Protein AF-A0A023FE70-F1 (afdb_monomer)

Organism: Amblyomma cajennense (NCBI:txid34607)

InterPro domains:
  IPR045797 Evasins Class A [PF19429] (61-133)

Foldseek 3Di:
DPLVVVVVVQQVVLQPPDDDDPPPDDDDPCPPDVVVVVVVVCVVCVVVPPPPPPVVQFWKKKAFWWAFPVGTFGAFFWIATPPVGIDGHDWFGKHFQHDPVVLVPDDAQRWGKTFIATDDPRGGDGPSDITITGRHPDRMDIDGPCVSVVVVVVD

pLDDT: mean 75.88, std 20.32, range [36.91, 96.88]

Sequence (155 aa):
MKLHDYHNLIVLLCGLQLLDAFIAESTIDIFGDPDAALEYIYESTKDSSEEFVFNDTQDICTIPALNTSNGPLPVGCYMACITEGNTSLPDGSKCINMTVEEATAMRHYYSKACQLGSCISGHCANCGDQTCCTRLPIMTMSISNENNDKIAQAA

Structure (mmCIF, N/CA/C/O backbone):
data_AF-A0A023FE70-F1
#
_entry.id   AF-A0A023FE70-F1
#
loop_
_atom_site.group_PDB
_atom_site.id
_atom_site.type_symbol
_atom_site.label_atom_id
_atom_site.label_alt_id
_atom_site.label_comp_id
_atom_site.label_asym_id
_atom_site.label_entity_id
_atom_site.label_seq_id
_atom_site.pdbx_PDB_ins_code
_atom_site.Cartn_x
_atom_site.Cartn_y
_atom_site.Cartn_z
_atom_site.occupancy
_atom_site.B_iso_or_equiv
_atom_site.auth_seq_id
_atom_site.auth_comp_id
_atom_site.auth_asym_id
_atom_site.auth_atom_id
_atom_site.pdbx_PDB_model_num
ATOM 1 N N . MET A 1 1 ? -4.167 27.032 -19.180 1.00 39.69 1 MET A N 1
ATOM 2 C CA . MET A 1 1 ? -3.821 26.047 -20.229 1.00 39.69 1 MET A CA 1
ATOM 3 C C . MET A 1 1 ? -2.400 25.526 -19.975 1.00 39.69 1 MET A C 1
ATOM 5 O O . MET A 1 1 ? -1.490 25.923 -20.678 1.00 39.69 1 MET A O 1
ATOM 9 N N . LYS A 1 2 ? -2.180 24.761 -18.888 1.00 41.97 2 LYS A N 1
ATOM 10 C CA . LYS A 1 2 ? -0.852 24.221 -18.490 1.00 41.97 2 LYS A CA 1
ATOM 11 C C . LYS A 1 2 ? -0.913 22.903 -17.685 1.00 41.97 2 LYS A C 1
ATOM 13 O O . LYS A 1 2 ? 0.100 22.480 -17.157 1.00 41.97 2 LYS A O 1
ATOM 18 N N . LEU A 1 3 ? -2.080 22.255 -17.564 1.00 42.19 3 LEU A N 1
ATOM 19 C CA . LEU A 1 3 ? -2.228 21.022 -16.764 1.00 42.19 3 LEU A CA 1
ATOM 20 C C . LEU A 1 3 ? -2.063 19.738 -17.604 1.00 42.19 3 LEU A C 1
ATOM 22 O O . LEU A 1 3 ? -1.658 18.705 -17.089 1.00 42.19 3 LEU A O 1
ATOM 26 N N . HIS A 1 4 ? -2.343 19.814 -18.911 1.00 38.56 4 HIS A N 1
ATOM 27 C CA . HIS A 1 4 ? -2.288 18.661 -19.820 1.00 38.56 4 HIS A CA 1
ATOM 28 C C . HIS A 1 4 ? -0.854 18.227 -20.180 1.00 38.56 4 HIS A C 1
ATOM 30 O O . HIS A 1 4 ? -0.632 17.051 -20.449 1.00 38.56 4 HIS A O 1
ATOM 36 N N . ASP A 1 5 ? 0.122 19.142 -20.144 1.00 45.03 5 ASP A N 1
ATOM 37 C CA . ASP A 1 5 ? 1.518 18.819 -20.479 1.00 45.03 5 ASP A CA 1
ATOM 38 C C . ASP A 1 5 ? 2.225 17.996 -19.391 1.00 45.03 5 ASP A C 1
ATOM 40 O O . ASP A 1 5 ? 2.988 17.085 -19.702 1.00 45.03 5 ASP A O 1
ATOM 44 N N . TYR A 1 6 ? 1.929 18.244 -18.110 1.00 51.88 6 TYR A N 1
ATOM 45 C CA . TYR A 1 6 ? 2.543 17.499 -17.000 1.00 51.88 6 TYR A CA 1
ATOM 46 C C . TYR A 1 6 ? 2.071 16.045 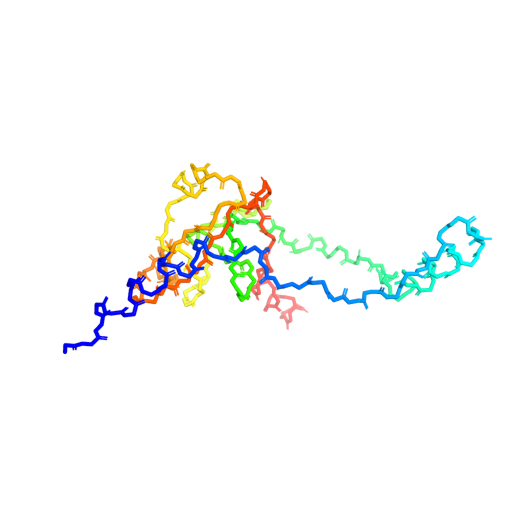-16.930 1.00 51.88 6 TYR A C 1
ATOM 48 O O . TYR A 1 6 ? 2.844 15.150 -16.595 1.00 51.88 6 TYR A O 1
ATOM 56 N N . HIS A 1 7 ? 0.816 15.801 -17.299 1.00 49.47 7 HIS A N 1
ATOM 57 C CA . HIS A 1 7 ? 0.211 14.474 -17.279 1.00 49.47 7 HIS A CA 1
ATOM 58 C C . HIS A 1 7 ? 0.884 13.518 -18.278 1.00 49.47 7 HIS A C 1
ATOM 60 O O . HIS A 1 7 ? 1.184 12.372 -17.949 1.00 49.47 7 HIS A O 1
ATOM 66 N N . ASN A 1 8 ? 1.186 14.010 -19.484 1.00 46.88 8 ASN A N 1
ATOM 67 C CA . ASN A 1 8 ? 1.889 13.234 -20.507 1.00 46.88 8 ASN A CA 1
ATOM 68 C C . ASN A 1 8 ? 3.364 13.000 -20.145 1.00 46.88 8 ASN A C 1
ATOM 70 O O . ASN A 1 8 ? 3.901 11.932 -20.438 1.00 46.88 8 ASN A O 1
ATOM 74 N N . LEU A 1 9 ? 4.002 13.959 -19.464 1.00 56.31 9 LEU A N 1
ATOM 75 C CA . LEU A 1 9 ? 5.376 13.818 -18.981 1.00 56.31 9 LEU A CA 1
ATOM 76 C C . LEU A 1 9 ? 5.499 12.696 -17.934 1.00 56.31 9 LEU A C 1
ATOM 78 O O . LEU A 1 9 ? 6.406 11.876 -18.025 1.00 56.31 9 LEU A O 1
ATOM 82 N N . ILE A 1 10 ? 4.568 12.616 -16.977 1.00 59.06 10 ILE A N 1
ATOM 83 C CA . ILE A 1 10 ? 4.573 11.580 -15.928 1.00 59.06 10 ILE A CA 1
ATOM 84 C C . ILE A 1 10 ? 4.392 10.182 -16.533 1.00 59.06 10 ILE A C 1
ATOM 86 O O . ILE A 1 10 ? 5.128 9.265 -16.177 1.00 59.06 10 ILE A O 1
ATOM 90 N N . VAL A 1 11 ? 3.476 10.016 -17.493 1.00 59.09 11 VAL A N 1
ATOM 91 C CA . VAL A 1 11 ? 3.266 8.730 -18.185 1.00 59.09 11 VAL A CA 1
ATOM 92 C C . VAL A 1 11 ? 4.526 8.278 -18.937 1.00 59.09 11 VAL A C 1
ATOM 94 O O . VAL A 1 11 ? 4.877 7.100 -18.878 1.00 59.09 11 VAL A O 1
ATOM 97 N N . LEU A 1 12 ? 5.235 9.204 -19.594 1.00 58.19 12 LEU A N 1
ATOM 98 C CA . LEU A 1 12 ? 6.511 8.930 -20.267 1.00 58.19 12 LEU A CA 1
ATOM 99 C C . LEU A 1 12 ? 7.641 8.586 -19.279 1.00 58.19 12 LEU A C 1
ATOM 101 O O . LEU A 1 12 ? 8.443 7.698 -19.560 1.00 58.19 12 LEU A O 1
ATOM 105 N N . LEU A 1 13 ? 7.687 9.240 -18.115 1.00 61.91 13 LEU A N 1
ATOM 106 C CA . LEU A 1 13 ? 8.709 9.009 -17.088 1.00 61.91 13 LEU A CA 1
ATOM 107 C C . LEU A 1 13 ? 8.514 7.688 -16.335 1.00 61.91 13 LEU A C 1
ATOM 109 O O . LEU A 1 13 ? 9.499 7.003 -16.066 1.00 61.91 13 LEU A O 1
ATOM 113 N N . CYS A 1 14 ? 7.272 7.275 -16.055 1.00 66.12 14 CYS A N 1
ATOM 114 C CA . CYS A 1 14 ? 7.023 5.979 -15.416 1.00 66.12 14 CYS A CA 1
ATOM 115 C C . CYS A 1 14 ? 7.480 4.795 -16.292 1.00 66.12 14 CYS A C 1
ATOM 117 O O . CYS A 1 14 ? 7.772 3.730 -15.759 1.00 66.12 14 CYS A O 1
ATOM 119 N N . GLY A 1 15 ? 7.574 4.970 -17.616 1.00 53.81 15 GLY A N 1
ATOM 120 C CA . GLY A 1 15 ? 8.081 3.951 -18.541 1.00 53.81 15 GLY A CA 1
ATOM 121 C C . GLY A 1 15 ? 9.611 3.857 -18.651 1.00 53.81 15 GLY A C 1
ATOM 122 O O . GLY A 1 15 ? 10.092 2.917 -19.278 1.00 53.81 15 GLY A O 1
ATOM 123 N N . LEU A 1 16 ? 10.379 4.795 -18.074 1.00 59.28 16 LEU A N 1
ATOM 124 C CA . LEU A 1 16 ? 11.830 4.931 -18.304 1.00 59.28 16 LEU A CA 1
ATOM 125 C C . LEU A 1 16 ? 12.725 4.583 -17.095 1.00 59.28 16 LEU A C 1
ATOM 127 O O . LEU A 1 16 ? 13.946 4.706 -17.183 1.00 59.28 16 LEU A O 1
ATOM 131 N N . GLN A 1 17 ? 12.157 4.148 -15.969 1.00 52.69 17 GLN A N 1
ATOM 132 C CA . GLN A 1 17 ? 12.906 3.888 -14.731 1.00 52.69 17 GLN A CA 1
ATOM 133 C C . GLN A 1 17 ? 13.580 2.504 -14.735 1.00 52.69 17 GLN A C 1
ATOM 135 O O . GLN A 1 17 ? 13.114 1.581 -14.073 1.00 52.69 17 GLN A O 1
ATOM 140 N N . LEU A 1 18 ? 14.675 2.346 -15.486 1.00 49.38 18 LEU A N 1
ATOM 141 C CA . LEU A 1 18 ? 15.569 1.177 -15.372 1.00 49.38 18 LEU A CA 1
ATOM 142 C C . LEU A 1 18 ? 17.067 1.513 -15.346 1.00 49.38 18 LEU A C 1
ATOM 144 O O . LEU A 1 18 ? 17.899 0.611 -15.35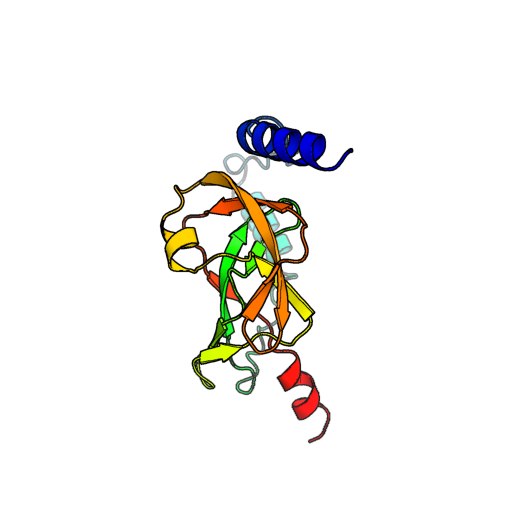0 1.00 49.38 18 LEU A O 1
ATOM 148 N N . LEU A 1 19 ? 17.438 2.787 -15.282 1.00 49.66 19 LEU A N 1
ATOM 149 C CA . LEU A 1 19 ? 18.831 3.204 -15.171 1.00 49.66 19 LEU A CA 1
ATOM 150 C C . LEU A 1 19 ? 18.886 4.307 -14.128 1.00 49.66 19 LEU A C 1
ATOM 152 O O . LEU A 1 19 ? 18.471 5.417 -14.424 1.00 49.66 19 LEU A O 1
ATOM 156 N N . ASP A 1 20 ? 19.252 3.938 -12.901 1.00 46.66 20 ASP A N 1
ATOM 157 C CA . ASP A 1 20 ? 20.052 4.731 -11.954 1.00 46.66 20 ASP A CA 1
ATOM 158 C C . ASP A 1 20 ? 19.727 4.316 -10.516 1.00 46.66 20 ASP A C 1
ATOM 160 O O . ASP A 1 20 ? 18.756 4.779 -9.926 1.00 46.66 20 ASP A O 1
ATOM 164 N N . ALA A 1 21 ? 20.551 3.412 -9.975 1.00 40.16 21 ALA A N 1
ATOM 165 C CA . ALA A 1 21 ? 21.028 3.415 -8.587 1.00 40.16 21 ALA A CA 1
ATOM 166 C C . ALA A 1 21 ? 21.827 2.127 -8.313 1.00 40.16 21 ALA A C 1
ATOM 168 O O . ALA A 1 21 ? 21.409 1.269 -7.543 1.00 40.16 21 ALA A O 1
ATOM 169 N N . PHE A 1 22 ? 23.005 1.986 -8.928 1.00 38.72 22 PHE A N 1
ATOM 170 C CA . PHE A 1 22 ? 24.065 1.223 -8.270 1.00 38.72 22 PHE A CA 1
ATOM 171 C C . PHE A 1 22 ? 24.731 2.185 -7.290 1.00 38.72 22 PHE A C 1
ATOM 173 O O . PHE A 1 22 ? 25.646 2.923 -7.650 1.00 38.72 22 PHE A O 1
ATOM 180 N N . ILE A 1 23 ? 24.217 2.238 -6.061 1.00 45.09 23 ILE A N 1
ATOM 181 C CA . ILE A 1 23 ? 25.020 2.748 -4.954 1.00 45.09 23 ILE A CA 1
ATOM 182 C C . ILE A 1 23 ? 26.129 1.713 -4.770 1.00 45.09 23 ILE A C 1
ATOM 184 O O . ILE A 1 23 ? 25.852 0.523 -4.648 1.00 45.09 23 ILE A O 1
ATOM 188 N N . ALA A 1 24 ? 27.381 2.159 -4.845 1.00 43.00 24 ALA A N 1
ATOM 189 C CA . ALA A 1 24 ? 28.535 1.328 -4.547 1.00 43.00 24 ALA A CA 1
ATOM 190 C C . ALA A 1 24 ? 28.493 0.940 -3.062 1.00 43.00 24 ALA A C 1
ATOM 192 O O . ALA A 1 24 ? 29.004 1.665 -2.211 1.00 43.00 24 ALA A O 1
ATOM 193 N N . GLU A 1 25 ? 27.842 -0.177 -2.746 1.00 51.38 25 GLU A N 1
ATOM 194 C CA . GLU A 1 25 ? 28.030 -0.852 -1.470 1.00 51.38 25 GLU A CA 1
ATOM 195 C C . GLU A 1 25 ? 29.459 -1.396 -1.421 1.00 51.38 25 GLU A C 1
ATOM 197 O O . GLU A 1 25 ? 29.970 -1.975 -2.383 1.00 51.38 25 GLU A O 1
ATOM 202 N N . SER A 1 26 ? 30.128 -1.167 -0.295 1.00 54.09 26 SER A N 1
ATOM 203 C CA . SER A 1 26 ? 31.405 -1.789 0.025 1.00 54.09 26 SER A CA 1
ATOM 204 C C . SER A 1 26 ? 31.261 -3.307 -0.078 1.00 54.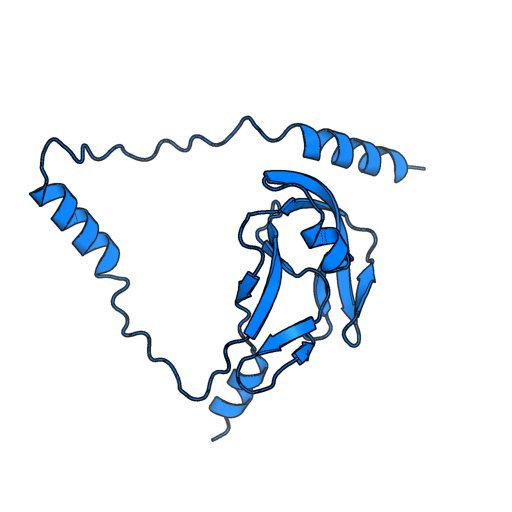09 26 SER A C 1
ATOM 206 O O . SER A 1 26 ? 30.573 -3.924 0.732 1.00 54.09 26 SER A O 1
ATOM 208 N N . THR A 1 27 ? 31.895 -3.913 -1.077 1.00 53.31 27 THR A N 1
ATOM 209 C CA . THR A 1 27 ? 31.924 -5.366 -1.243 1.00 53.31 27 THR A CA 1
ATOM 210 C C . THR A 1 27 ? 32.749 -5.983 -0.118 1.00 53.31 27 THR A C 1
ATOM 212 O O . THR A 1 27 ? 33.977 -5.896 -0.133 1.00 53.31 27 THR A O 1
ATOM 215 N N . ILE A 1 28 ? 32.083 -6.598 0.856 1.00 56.06 28 ILE A N 1
ATOM 216 C CA . ILE A 1 28 ? 32.716 -7.537 1.786 1.00 56.06 28 ILE A CA 1
ATOM 217 C C . ILE A 1 28 ? 32.928 -8.835 0.999 1.00 56.06 28 ILE A C 1
ATOM 219 O O . ILE A 1 28 ? 31.981 -9.371 0.424 1.00 56.06 28 ILE A O 1
ATOM 223 N N . ASP A 1 29 ? 34.168 -9.321 0.918 1.00 53.75 29 ASP A N 1
ATOM 224 C CA . ASP A 1 29 ? 34.467 -10.612 0.292 1.00 53.75 29 ASP A CA 1
ATOM 225 C C . ASP A 1 29 ? 34.062 -11.746 1.243 1.00 53.75 29 ASP A C 1
ATOM 227 O O . ASP A 1 29 ? 34.836 -12.190 2.089 1.00 53.75 29 ASP A O 1
ATOM 231 N N . ILE A 1 30 ? 32.817 -12.202 1.097 1.00 55.41 30 ILE A N 1
ATOM 232 C CA . ILE A 1 30 ? 32.193 -13.260 1.909 1.00 55.41 30 ILE A CA 1
ATOM 233 C C . ILE A 1 30 ? 32.965 -14.596 1.802 1.00 55.41 30 ILE A C 1
ATOM 235 O O . ILE A 1 30 ? 32.796 -15.478 2.642 1.00 55.41 30 ILE A O 1
ATOM 239 N N . PHE A 1 31 ? 33.830 -14.765 0.794 1.00 57.34 31 PHE A N 1
ATOM 240 C CA . PHE A 1 31 ? 34.573 -16.005 0.552 1.00 57.34 31 PHE A CA 1
ATOM 241 C C . PHE A 1 31 ? 36.027 -15.965 1.040 1.00 57.34 31 PHE A C 1
ATOM 243 O O . PHE A 1 31 ? 36.669 -17.015 1.089 1.00 57.34 31 PHE A O 1
ATOM 250 N N . GLY A 1 32 ? 36.545 -14.783 1.387 1.00 68.50 32 GLY A N 1
ATOM 251 C CA . GLY A 1 32 ? 37.920 -14.601 1.852 1.00 68.50 32 GLY A CA 1
ATOM 252 C C . GLY A 1 32 ? 38.104 -14.881 3.344 1.00 68.50 32 GLY A C 1
ATOM 253 O O . GLY A 1 32 ? 39.150 -15.400 3.734 1.00 68.50 32 GLY A O 1
ATOM 254 N N . ASP A 1 33 ? 37.091 -14.570 4.159 1.00 73.75 33 ASP A N 1
ATOM 255 C CA . ASP A 1 33 ? 37.139 -14.730 5.614 1.00 73.75 33 ASP A CA 1
ATOM 256 C C . ASP A 1 33 ? 35.718 -14.881 6.213 1.00 73.75 33 ASP A C 1
ATOM 258 O O . ASP A 1 33 ? 35.005 -13.888 6.401 1.00 73.75 33 ASP A O 1
ATOM 262 N N . PRO A 1 34 ? 35.267 -16.117 6.495 1.00 73.25 34 PRO A N 1
ATOM 263 C CA . PRO A 1 34 ? 33.944 -16.356 7.064 1.00 73.25 34 PRO A CA 1
ATOM 264 C C . PRO A 1 34 ? 33.813 -15.848 8.506 1.00 73.25 34 PRO A C 1
ATOM 266 O O . PRO A 1 34 ? 32.695 -15.555 8.931 1.00 73.25 34 PRO A O 1
ATOM 269 N N . ASP A 1 35 ? 34.918 -15.714 9.245 1.00 76.00 35 ASP A N 1
ATOM 270 C CA . ASP A 1 35 ? 34.904 -15.247 10.633 1.00 76.00 35 ASP A CA 1
ATOM 271 C C . ASP A 1 35 ? 34.695 -13.727 10.675 1.00 76.00 35 ASP A C 1
ATOM 273 O O . ASP A 1 35 ? 33.843 -13.244 11.422 1.00 76.00 35 ASP A O 1
ATOM 277 N N . ALA A 1 36 ? 35.362 -12.981 9.788 1.00 74.62 36 ALA A N 1
ATOM 278 C CA . ALA A 1 36 ? 35.133 -11.544 9.618 1.00 74.62 36 ALA A CA 1
ATOM 279 C C . ALA A 1 36 ? 33.716 -11.232 9.100 1.00 74.62 36 ALA A C 1
ATOM 281 O O . ALA A 1 36 ? 33.089 -10.257 9.521 1.00 74.62 36 ALA A O 1
ATOM 282 N N . ALA A 1 37 ? 33.178 -12.072 8.208 1.00 75.19 37 ALA A N 1
ATOM 283 C CA . ALA A 1 37 ? 31.798 -11.944 7.745 1.00 75.19 37 ALA A CA 1
ATOM 284 C C . ALA A 1 37 ? 30.791 -12.182 8.884 1.00 75.19 37 ALA A C 1
ATOM 286 O O . ALA A 1 37 ? 29.794 -11.466 8.991 1.00 75.19 37 ALA A O 1
ATOM 287 N N . LEU A 1 38 ? 31.055 -13.161 9.754 1.00 77.06 38 LEU A N 1
ATOM 288 C CA . LEU A 1 38 ? 30.208 -13.455 10.905 1.00 77.06 38 LEU A CA 1
ATOM 289 C C . LEU A 1 38 ? 30.266 -12.341 11.957 1.00 77.06 38 LEU A C 1
ATOM 291 O O . LEU A 1 38 ? 29.226 -11.974 12.501 1.00 77.06 38 LEU A O 1
ATOM 295 N N . GLU A 1 39 ? 31.447 -11.774 12.208 1.00 80.94 39 GLU A N 1
ATOM 296 C CA . GLU A 1 39 ? 31.635 -10.629 13.104 1.00 80.94 39 GLU A CA 1
ATOM 297 C C . GLU A 1 39 ? 30.887 -9.392 12.592 1.00 80.94 39 GLU A C 1
ATOM 299 O O . GLU A 1 39 ? 30.146 -8.774 13.353 1.00 80.94 39 GLU A O 1
ATOM 304 N N . TYR A 1 40 ? 30.959 -9.100 11.289 1.00 76.88 40 TYR A N 1
ATOM 305 C CA . TYR A 1 40 ? 30.188 -8.019 10.667 1.00 76.88 40 TYR A CA 1
ATOM 306 C C . TYR A 1 40 ? 28.671 -8.221 10.801 1.00 76.88 40 TYR A C 1
ATOM 308 O O . TYR A 1 40 ? 27.950 -7.300 11.187 1.00 76.88 40 TYR A O 1
ATOM 316 N N . ILE A 1 41 ? 28.167 -9.431 10.524 1.00 76.81 41 ILE A N 1
ATOM 317 C CA . ILE A 1 41 ? 26.741 -9.751 10.698 1.00 76.81 41 ILE A CA 1
ATOM 318 C C . ILE A 1 41 ? 26.345 -9.572 12.166 1.00 76.81 41 ILE A C 1
ATOM 320 O O . ILE A 1 41 ? 25.319 -8.955 12.457 1.00 76.81 41 ILE A O 1
ATOM 324 N N . TYR A 1 42 ? 27.161 -10.067 13.093 1.00 75.31 42 TYR A N 1
ATOM 325 C CA . TYR A 1 42 ? 26.894 -9.957 14.519 1.00 75.31 42 TYR A CA 1
ATOM 326 C C . TYR A 1 42 ? 26.885 -8.500 14.987 1.00 75.31 42 TYR A C 1
ATOM 328 O O . TYR A 1 42 ? 25.940 -8.093 15.649 1.00 75.31 42 TYR A O 1
ATOM 336 N N . GLU A 1 43 ? 27.859 -7.677 14.599 1.00 76.06 43 GLU A N 1
ATOM 337 C CA . GLU A 1 43 ? 27.864 -6.247 14.929 1.00 76.06 43 GLU A CA 1
ATOM 338 C C . GLU A 1 43 ? 26.684 -5.498 14.299 1.00 76.06 43 GLU A C 1
ATOM 340 O O . GLU A 1 43 ? 26.061 -4.680 14.974 1.00 76.06 43 GLU A O 1
ATOM 345 N N . SER A 1 44 ? 26.312 -5.822 13.056 1.00 67.38 44 SER A N 1
ATOM 346 C CA . SER A 1 44 ? 25.165 -5.202 12.375 1.00 67.38 44 SER A CA 1
ATOM 347 C C . SER A 1 44 ? 23.806 -5.569 12.987 1.00 67.38 44 SER A C 1
ATOM 349 O O . SER A 1 44 ? 22.862 -4.790 12.893 1.00 67.38 44 SER A O 1
ATOM 351 N N . THR A 1 45 ? 23.699 -6.735 13.633 1.00 67.31 45 THR A N 1
ATOM 352 C CA . THR A 1 45 ? 22.455 -7.233 14.258 1.00 67.31 45 THR A CA 1
ATOM 353 C C . THR A 1 45 ? 22.422 -7.051 15.774 1.00 67.31 45 THR A C 1
ATOM 355 O O . THR A 1 45 ? 21.358 -7.124 16.386 1.00 67.31 45 THR A O 1
ATOM 358 N N . LYS A 1 46 ? 23.565 -6.760 16.402 1.00 63.69 46 LYS A N 1
ATOM 359 C CA . LYS A 1 46 ? 23.679 -6.494 17.841 1.00 63.69 46 LYS A CA 1
ATOM 360 C C . LYS A 1 46 ? 22.924 -5.237 18.273 1.00 63.69 46 LYS A C 1
ATOM 362 O O . LYS A 1 46 ? 22.451 -5.193 19.400 1.00 63.69 46 LYS A O 1
ATOM 367 N N . ASP A 1 47 ? 22.778 -4.252 17.388 1.00 56.62 47 ASP A N 1
ATOM 368 C CA . ASP A 1 47 ? 21.968 -3.052 17.652 1.00 56.62 47 ASP A CA 1
ATOM 369 C C . ASP A 1 47 ? 20.472 -3.275 17.349 1.00 56.62 47 ASP A C 1
ATOM 371 O O . ASP A 1 47 ? 19.622 -2.504 17.777 1.00 56.62 47 ASP A O 1
ATOM 375 N N . SER A 1 48 ? 20.121 -4.366 16.651 1.00 54.88 48 SER A N 1
ATOM 376 C CA . SER A 1 48 ? 18.730 -4.759 16.379 1.00 54.88 48 SER A CA 1
ATOM 377 C C . SER A 1 48 ? 18.200 -5.816 17.350 1.00 54.88 48 SER A C 1
ATOM 379 O O . SER A 1 48 ? 17.122 -6.361 17.120 1.00 54.88 48 SER A O 1
ATOM 381 N N . SER A 1 49 ? 18.950 -6.153 18.406 1.00 50.94 49 SER A N 1
ATOM 382 C CA . SER A 1 49 ? 18.509 -7.076 19.456 1.00 50.94 49 SER A CA 1
ATOM 383 C C . SER A 1 49 ? 17.722 -6.368 20.560 1.00 50.94 49 SER A C 1
ATOM 385 O O . SER A 1 49 ? 17.724 -6.832 21.703 1.00 50.94 49 SER A O 1
ATOM 387 N N . GLU A 1 50 ? 17.068 -5.245 20.250 1.00 53.78 50 GLU A N 1
ATOM 388 C CA . GLU A 1 50 ? 15.907 -4.854 21.036 1.00 53.78 50 GLU A CA 1
ATOM 389 C C . GLU A 1 50 ? 14.959 -6.053 21.003 1.00 53.78 50 GLU A C 1
ATO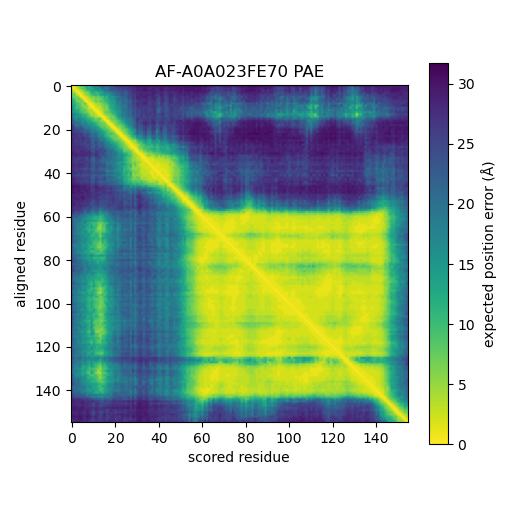M 391 O O . GLU A 1 50 ? 14.510 -6.496 19.943 1.00 53.78 50 GLU A O 1
ATOM 396 N N . GLU A 1 51 ? 14.753 -6.660 22.170 1.00 46.41 51 GLU A N 1
ATOM 397 C CA . GLU A 1 51 ? 13.693 -7.629 22.376 1.00 46.41 51 GLU A CA 1
ATOM 398 C C . GLU A 1 51 ? 12.435 -6.965 21.820 1.00 46.41 51 GLU A C 1
ATOM 400 O O . GLU A 1 51 ? 12.020 -5.925 22.328 1.00 46.41 51 GLU A O 1
ATOM 405 N N . PHE A 1 52 ? 11.897 -7.485 20.710 1.00 48.53 52 PHE A N 1
ATOM 406 C CA . PHE A 1 52 ? 10.611 -7.038 20.196 1.00 48.53 52 PHE A CA 1
ATOM 407 C C . PHE A 1 52 ? 9.613 -7.323 21.314 1.00 48.53 52 PHE A C 1
ATOM 409 O O . PHE A 1 52 ? 9.102 -8.437 21.434 1.00 48.53 52 PHE A O 1
ATOM 416 N N . VAL A 1 53 ? 9.389 -6.329 22.174 1.00 44.94 53 VAL A N 1
ATOM 417 C CA . VAL A 1 53 ? 8.345 -6.351 23.182 1.00 44.94 53 VAL A CA 1
ATOM 418 C C . VAL A 1 53 ? 7.068 -6.260 22.379 1.00 44.94 53 VAL A C 1
ATOM 420 O O . VAL A 1 53 ? 6.586 -5.180 22.040 1.00 44.94 53 VAL A O 1
ATOM 423 N N . PHE A 1 54 ? 6.577 -7.430 21.986 1.00 49.19 54 PHE A N 1
ATOM 424 C CA . PHE A 1 54 ? 5.277 -7.576 21.384 1.00 49.19 54 PHE A CA 1
ATOM 425 C C . PHE A 1 54 ? 4.293 -7.179 22.474 1.00 49.19 54 PHE A C 1
ATOM 427 O O . PHE A 1 54 ? 4.014 -7.933 23.403 1.00 49.19 54 PHE A O 1
ATOM 434 N N . ASN A 1 55 ? 3.882 -5.917 22.448 1.00 53.94 55 ASN A N 1
ATOM 435 C CA . ASN A 1 55 ? 2.859 -5.451 23.347 1.00 53.94 55 ASN A CA 1
ATOM 436 C C . ASN A 1 55 ? 1.583 -6.181 22.925 1.00 53.94 55 ASN A C 1
ATOM 438 O O . ASN A 1 55 ? 1.011 -5.844 21.893 1.00 53.94 55 ASN A O 1
ATOM 442 N N . ASP A 1 56 ? 1.150 -7.175 23.704 1.00 56.16 56 ASP A N 1
ATOM 443 C CA . ASP A 1 56 ? -0.044 -8.000 23.444 1.00 56.16 56 ASP A CA 1
ATOM 444 C C . ASP A 1 56 ? -1.338 -7.174 23.261 1.00 56.16 56 ASP A C 1
ATOM 446 O O . ASP A 1 56 ? -2.391 -7.712 22.926 1.00 56.16 56 ASP A O 1
ATOM 450 N N . THR A 1 57 ? -1.276 -5.858 23.490 1.00 60.09 57 THR A N 1
ATOM 451 C CA . THR A 1 57 ? -2.369 -4.904 23.270 1.00 60.09 57 THR A CA 1
ATOM 452 C C . THR A 1 57 ? -2.342 -4.196 21.909 1.00 60.09 57 THR A C 1
ATOM 454 O O . THR A 1 57 ? -3.321 -3.535 21.565 1.00 60.09 57 THR A O 1
ATOM 457 N N . GLN A 1 58 ? -1.269 -4.307 21.116 1.00 68.62 58 GLN A N 1
ATOM 458 C CA . GLN A 1 58 ? -1.193 -3.700 19.785 1.00 68.62 58 GLN A CA 1
ATOM 459 C C . GLN A 1 58 ? -1.726 -4.658 18.719 1.00 68.62 58 GLN A C 1
ATOM 461 O O . GLN A 1 58 ? -1.130 -5.693 18.426 1.00 68.62 58 GLN A O 1
ATOM 466 N N . ASP A 1 59 ? -2.853 -4.290 18.108 1.00 79.69 59 ASP A N 1
ATOM 467 C CA . ASP A 1 59 ? -3.396 -5.036 16.977 1.00 79.69 59 ASP A CA 1
ATOM 468 C C . ASP A 1 59 ? -2.518 -4.851 15.728 1.00 79.69 59 ASP A C 1
ATOM 470 O O . ASP A 1 59 ? -2.150 -3.727 15.370 1.00 79.69 59 ASP A O 1
ATOM 474 N N . ILE A 1 60 ? -2.187 -5.950 15.046 1.00 87.31 60 ILE A N 1
ATOM 475 C CA . ILE A 1 60 ? -1.448 -5.888 13.782 1.00 87.31 60 ILE A CA 1
ATOM 476 C C . ILE A 1 60 ? -2.446 -5.622 12.661 1.00 87.31 60 ILE A C 1
ATOM 478 O O . ILE A 1 60 ? -3.270 -6.479 12.339 1.00 87.31 60 ILE A O 1
ATOM 482 N N . CYS A 1 61 ? -2.307 -4.469 12.014 1.00 90.56 61 CYS A N 1
ATOM 483 C CA . CYS A 1 61 ? -3.088 -4.089 10.845 1.00 90.56 61 CYS A CA 1
ATOM 484 C C . CYS A 1 61 ? -2.248 -4.155 9.569 1.00 90.56 61 CYS A C 1
ATOM 486 O O . CYS A 1 61 ? -1.090 -3.731 9.536 1.00 90.56 61 CYS A O 1
ATOM 488 N N . THR A 1 62 ? -2.851 -4.648 8.490 1.00 94.31 62 THR A N 1
ATOM 489 C CA . THR A 1 62 ? -2.241 -4.704 7.160 1.00 94.31 62 THR A CA 1
ATOM 490 C C . THR A 1 62 ? -3.154 -4.098 6.104 1.00 94.31 62 THR A C 1
ATOM 492 O O . THR A 1 62 ? -4.380 -4.124 6.219 1.00 94.31 62 THR A O 1
ATOM 495 N N . ILE A 1 63 ? -2.556 -3.552 5.049 1.00 95.81 63 ILE A N 1
ATOM 496 C CA . ILE A 1 63 ? -3.280 -2.986 3.911 1.00 95.81 63 ILE A CA 1
ATOM 497 C C . ILE A 1 63 ? -2.544 -3.294 2.601 1.00 95.81 63 ILE A C 1
ATOM 499 O O . ILE A 1 63 ? -1.308 -3.342 2.591 1.00 95.81 63 ILE A O 1
ATOM 503 N N . PRO A 1 64 ? -3.257 -3.494 1.477 1.00 96.62 64 PRO A N 1
ATOM 504 C CA . PRO A 1 64 ? -2.635 -3.511 0.162 1.00 96.62 64 PRO A CA 1
ATOM 505 C C . PRO A 1 64 ? -2.001 -2.156 -0.172 1.00 96.62 64 PRO A C 1
ATOM 507 O O . PRO A 1 64 ? -2.574 -1.107 0.099 1.00 96.62 64 PRO A O 1
ATOM 510 N N . ALA A 1 65 ? -0.843 -2.173 -0.810 1.00 96.88 65 ALA A N 1
ATOM 511 C CA . ALA A 1 65 ? -0.032 -1.018 -1.138 1.00 96.88 65 ALA A CA 1
ATOM 512 C C . ALA A 1 65 ? 0.736 -1.246 -2.443 1.00 96.88 65 ALA A C 1
ATOM 514 O O . ALA A 1 65 ? 1.002 -2.379 -2.859 1.00 96.88 65 ALA A O 1
ATOM 515 N N . LEU A 1 66 ? 1.101 -0.145 -3.095 1.00 96.75 66 LEU A N 1
ATOM 516 C CA . LEU A 1 66 ? 1.999 -0.135 -4.247 1.00 96.75 66 LEU A CA 1
ATOM 517 C C . LEU A 1 66 ? 3.244 0.668 -3.901 1.00 96.75 66 LEU A C 1
ATOM 519 O O . LEU A 1 66 ? 3.172 1.652 -3.164 1.00 96.75 66 LEU A O 1
ATOM 523 N N . ASN A 1 67 ? 4.380 0.270 -4.464 1.00 96.50 67 ASN A N 1
ATOM 524 C CA . ASN A 1 67 ? 5.611 1.019 -4.281 1.00 96.50 67 ASN A CA 1
ATOM 525 C C . ASN A 1 67 ? 5.558 2.302 -5.113 1.00 96.50 67 ASN A C 1
ATOM 527 O O . ASN A 1 67 ? 5.156 2.258 -6.275 1.00 96.50 67 ASN A O 1
ATOM 531 N N . THR A 1 68 ? 5.965 3.431 -4.544 1.00 94.06 68 THR A N 1
ATOM 532 C CA . THR A 1 68 ? 6.045 4.718 -5.249 1.00 94.06 68 THR A CA 1
ATOM 533 C C . THR A 1 68 ? 7.416 5.349 -5.036 1.00 94.06 68 THR A C 1
ATOM 535 O O . THR A 1 68 ? 8.204 4.869 -4.222 1.00 94.06 68 THR A O 1
ATOM 538 N N . SER A 1 69 ? 7.712 6.452 -5.727 1.00 85.94 69 SER A N 1
ATOM 539 C CA . SER A 1 69 ? 8.987 7.171 -5.563 1.00 85.94 69 SER A CA 1
ATOM 540 C C . SER A 1 69 ? 9.253 7.654 -4.132 1.00 85.94 69 SER A C 1
ATOM 542 O O . SER A 1 69 ? 10.402 7.872 -3.770 1.00 85.94 69 SER A O 1
ATOM 544 N N . ASN A 1 70 ? 8.200 7.827 -3.328 1.00 85.38 70 ASN A N 1
ATOM 545 C CA . ASN A 1 70 ? 8.286 8.309 -1.948 1.00 85.38 70 ASN A CA 1
ATOM 546 C C . ASN A 1 70 ? 8.096 7.178 -0.921 1.00 85.38 70 ASN A C 1
ATOM 548 O O . ASN A 1 70 ? 7.834 7.455 0.247 1.00 85.38 70 ASN A O 1
ATOM 552 N N . GLY A 1 71 ? 8.179 5.918 -1.36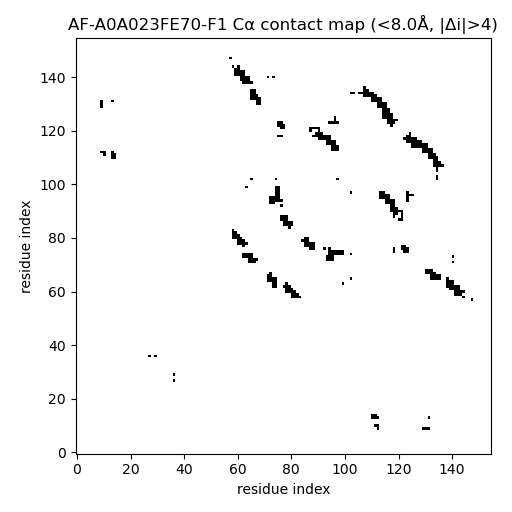1 1.00 90.50 71 GLY A N 1
ATOM 553 C CA . GLY A 1 71 ? 7.885 4.736 -0.554 1.00 90.50 71 GLY A CA 1
ATOM 554 C C . GLY A 1 71 ? 6.515 4.116 -0.858 1.00 90.50 71 GLY A C 1
ATOM 555 O O . GLY A 1 71 ? 5.790 4.587 -1.745 1.00 90.50 71 GLY A O 1
ATOM 556 N N . PRO A 1 72 ? 6.156 3.023 -0.168 1.00 94.31 72 PRO A N 1
ATOM 557 C CA . PRO A 1 72 ? 4.883 2.347 -0.368 1.00 94.31 72 PRO A CA 1
ATOM 558 C C . PRO A 1 72 ? 3.711 3.234 0.064 1.00 94.31 72 PRO A C 1
ATOM 560 O O . PRO A 1 72 ? 3.757 3.878 1.111 1.00 94.31 72 PRO A O 1
ATOM 563 N N . LEU A 1 73 ? 2.649 3.256 -0.742 1.00 95.69 73 LEU A N 1
ATOM 564 C CA . LEU A 1 73 ? 1.394 3.932 -0.413 1.00 95.69 73 LEU A CA 1
ATOM 565 C C . LEU A 1 73 ? 0.221 2.949 -0.465 1.00 95.69 73 LEU A C 1
ATOM 567 O O . LEU A 1 73 ? 0.182 2.112 -1.375 1.00 95.69 73 LEU A O 1
ATOM 571 N N . PRO A 1 74 ? -0.748 3.067 0.461 1.00 96.88 74 PRO A N 1
ATOM 572 C CA . PRO A 1 74 ? -1.884 2.164 0.524 1.00 96.88 74 PRO A CA 1
ATOM 573 C C . PRO A 1 74 ? -2.802 2.336 -0.688 1.00 96.88 74 PRO A C 1
ATOM 575 O O . PRO A 1 74 ? -3.000 3.440 -1.197 1.00 96.88 74 PRO A O 1
ATOM 578 N N . VAL A 1 75 ? -3.377 1.230 -1.148 1.00 96.56 75 VAL A N 1
ATOM 579 C CA . VAL A 1 75 ? -4.410 1.184 -2.182 1.00 96.56 75 VAL A CA 1
ATOM 580 C C . VAL A 1 75 ? -5.762 1.279 -1.492 1.00 96.56 75 VAL A C 1
ATOM 582 O O . VAL A 1 75 ? -6.190 0.351 -0.807 1.00 96.56 75 VAL A O 1
ATOM 585 N N . GLY A 1 76 ? -6.436 2.413 -1.669 1.00 95.56 76 GLY A N 1
ATOM 586 C CA . GLY A 1 76 ? -7.643 2.723 -0.914 1.00 95.56 76 GLY A CA 1
ATOM 587 C C . GLY A 1 76 ? -7.366 3.025 0.562 1.00 95.56 76 GLY A C 1
ATOM 588 O O . GLY A 1 76 ? -6.262 3.412 0.941 1.00 95.56 76 GLY A O 1
ATOM 589 N N . CYS A 1 77 ? -8.408 2.885 1.382 1.00 95.50 77 CYS A N 1
ATOM 590 C CA . CYS A 1 77 ? -8.401 3.275 2.794 1.00 95.50 77 CYS A CA 1
ATOM 591 C C . CYS A 1 77 ? -8.846 2.155 3.737 1.00 95.50 77 CYS A C 1
ATOM 593 O O . CYS A 1 77 ? -8.979 2.404 4.926 1.00 95.50 77 CYS A O 1
ATOM 595 N N . TYR A 1 78 ? -9.095 0.946 3.233 1.00 94.12 78 TYR A N 1
ATOM 596 C CA . TYR A 1 78 ? -9.547 -0.181 4.048 1.00 94.12 78 TYR A CA 1
ATOM 597 C C . TYR A 1 78 ? -8.362 -1.043 4.464 1.00 94.12 78 TYR A C 1
ATOM 599 O O . TYR A 1 78 ? -7.644 -1.544 3.602 1.00 94.12 78 TYR A O 1
ATOM 607 N N . MET A 1 79 ? -8.188 -1.241 5.767 1.00 93.31 79 MET A N 1
ATOM 608 C CA . MET A 1 79 ? -7.168 -2.115 6.345 1.00 93.31 79 MET A CA 1
ATOM 609 C C . MET A 1 79 ? -7.810 -3.300 7.065 1.00 93.31 79 MET A C 1
ATOM 611 O O . MET A 1 79 ? -8.952 -3.223 7.517 1.00 93.31 79 MET A O 1
ATOM 615 N N . ALA A 1 80 ? -7.067 -4.396 7.162 1.00 92.56 80 ALA A N 1
ATOM 616 C CA . ALA A 1 80 ? -7.462 -5.597 7.879 1.00 92.56 80 ALA A CA 1
ATOM 617 C C . ALA A 1 80 ? -6.542 -5.791 9.084 1.00 92.56 80 ALA A C 1
ATOM 619 O O . ALA A 1 80 ? -5.324 -5.912 8.920 1.00 92.56 80 ALA A O 1
ATOM 620 N N . CYS A 1 81 ? -7.130 -5.827 10.273 1.00 91.19 81 CYS A N 1
ATOM 621 C CA . CYS A 1 81 ? -6.439 -6.067 11.530 1.00 91.19 81 CYS A CA 1
ATOM 622 C C . CYS A 1 81 ? -6.805 -7.442 12.099 1.00 91.19 81 CYS A C 1
ATOM 624 O O . CYS A 1 81 ? -7.880 -7.975 11.807 1.00 91.19 81 CYS A O 1
ATOM 626 N N . ILE A 1 82 ? -5.908 -8.041 12.885 1.00 87.94 82 ILE A N 1
ATOM 627 C CA . ILE A 1 82 ? -6.103 -9.393 13.433 1.00 87.94 82 ILE A CA 1
ATOM 628 C C . ILE A 1 82 ? -7.289 -9.424 14.406 1.00 87.94 82 ILE A C 1
ATOM 630 O O . ILE A 1 82 ? -8.078 -10.369 14.377 1.00 87.94 82 ILE A O 1
ATOM 634 N N . THR A 1 83 ? -7.424 -8.398 15.245 1.00 85.94 83 THR A N 1
ATOM 635 C CA . THR A 1 83 ? -8.394 -8.360 16.347 1.00 85.94 83 THR A CA 1
ATOM 636 C C . THR A 1 83 ? -9.639 -7.563 15.978 1.00 85.94 83 THR A C 1
ATOM 638 O O . THR A 1 83 ? -10.757 -8.052 16.141 1.00 85.94 83 THR A O 1
ATOM 641 N N . GLU A 1 84 ? -9.467 -6.351 15.451 1.00 83.75 84 GLU A N 1
ATOM 642 C CA . GLU A 1 84 ? -10.572 -5.460 15.068 1.00 83.75 84 GLU A CA 1
ATOM 643 C C . GLU A 1 84 ? -11.241 -5.871 13.747 1.00 83.75 84 GLU A C 1
ATOM 645 O O . GLU A 1 84 ? -12.365 -5.455 13.453 1.00 83.75 84 GLU A O 1
ATOM 650 N N . GLY A 1 85 ? -10.578 -6.708 12.946 1.00 87.81 85 GLY A N 1
ATOM 651 C CA . GLY A 1 85 ? -11.040 -7.074 11.614 1.00 87.81 85 GLY A CA 1
ATOM 652 C C . GLY A 1 85 ? -10.880 -5.927 10.616 1.00 87.81 85 GLY A C 1
ATOM 653 O O . GLY A 1 85 ? -9.884 -5.204 10.621 1.00 87.81 85 GLY A O 1
ATOM 654 N N . ASN A 1 86 ? -11.842 -5.781 9.703 1.00 90.75 86 ASN A N 1
ATOM 655 C CA . ASN A 1 86 ? -11.762 -4.766 8.655 1.00 90.75 86 ASN A CA 1
ATOM 656 C C . ASN A 1 86 ? -12.148 -3.386 9.197 1.00 90.75 86 ASN A C 1
ATOM 658 O O . ASN A 1 86 ? -13.286 -3.171 9.613 1.00 90.75 86 ASN A O 1
ATOM 662 N N . THR A 1 87 ? -11.226 -2.437 9.104 1.00 91.44 87 THR A N 1
ATOM 663 C CA . THR A 1 87 ? -11.403 -1.047 9.534 1.00 91.44 87 THR A CA 1
ATOM 664 C C . THR A 1 87 ? -10.880 -0.083 8.460 1.00 91.44 87 THR A C 1
ATOM 666 O O . THR A 1 87 ? -10.450 -0.501 7.383 1.00 91.44 87 THR A O 1
ATOM 669 N N . SER A 1 88 ? -10.986 1.224 8.694 1.00 92.31 88 SER A N 1
ATOM 670 C CA . SER A 1 88 ? -10.559 2.265 7.751 1.00 92.31 88 SER A CA 1
ATOM 671 C C . SER A 1 88 ? -9.410 3.096 8.304 1.00 92.31 88 SER A C 1
ATOM 673 O O . SER A 1 88 ? -9.348 3.368 9.501 1.00 92.31 88 SER A O 1
ATOM 675 N N . LEU A 1 89 ? -8.525 3.540 7.413 1.00 93.06 89 LEU A N 1
ATOM 676 C CA . LEU A 1 89 ? -7.505 4.527 7.733 1.00 93.06 89 LEU A CA 1
ATOM 677 C C . LEU A 1 89 ? -8.144 5.835 8.220 1.00 93.06 89 LEU A C 1
ATOM 679 O O . LEU A 1 89 ? -9.229 6.190 7.746 1.00 93.06 89 LEU A O 1
ATOM 683 N N . PRO A 1 90 ? -7.461 6.570 9.116 1.00 93.12 90 PRO A N 1
ATOM 684 C CA . PRO A 1 90 ? -7.898 7.888 9.546 1.00 93.12 90 PRO A CA 1
ATOM 685 C C . PRO A 1 90 ? -8.135 8.847 8.375 1.00 93.12 90 PRO A C 1
ATOM 687 O O . PRO A 1 90 ? -7.446 8.811 7.349 1.00 93.12 90 PRO A O 1
ATOM 690 N N . ASP A 1 91 ? -9.088 9.758 8.555 1.00 94.06 91 ASP A N 1
ATOM 691 C CA . ASP A 1 91 ? -9.325 10.816 7.580 1.00 94.06 91 ASP A CA 1
ATOM 692 C C . ASP A 1 91 ? -8.058 11.672 7.396 1.00 94.06 91 ASP A C 1
ATOM 694 O O . ASP A 1 91 ? -7.395 12.067 8.356 1.00 94.06 91 ASP A O 1
ATOM 698 N N . GLY A 1 92 ? -7.712 11.951 6.140 1.00 92.25 92 GLY A N 1
ATOM 699 C CA . GLY A 1 92 ? -6.496 12.662 5.745 1.00 92.25 92 GLY A CA 1
ATOM 700 C C . GLY A 1 92 ? -5.298 11.767 5.406 1.00 92.25 92 GLY A C 1
ATOM 701 O O . GLY A 1 92 ? -4.354 12.261 4.784 1.00 92.25 92 GLY A O 1
ATOM 702 N N . SER A 1 93 ? -5.323 10.465 5.722 1.00 94.25 93 SER A N 1
ATOM 703 C CA . SER A 1 93 ? -4.262 9.532 5.310 1.00 94.25 93 SER A CA 1
ATOM 704 C C . SER A 1 93 ? -4.099 9.511 3.786 1.00 94.25 93 SER A C 1
ATOM 706 O O . SER A 1 93 ? -5.085 9.466 3.049 1.00 94.25 93 SER A O 1
ATOM 708 N N . LYS A 1 94 ? -2.854 9.550 3.294 1.00 94.75 94 LYS A N 1
ATOM 709 C CA . LYS A 1 94 ? -2.565 9.465 1.853 1.00 94.75 94 LYS A CA 1
ATOM 710 C C . LYS A 1 94 ? -2.872 8.070 1.328 1.00 94.75 94 LYS A C 1
ATOM 712 O O . LYS A 1 94 ? -2.490 7.084 1.949 1.00 94.75 94 LYS A O 1
ATOM 717 N N . CYS A 1 95 ? -3.479 8.003 0.152 1.00 96.06 95 CYS A N 1
ATOM 718 C CA . CYS A 1 95 ? -3.854 6.753 -0.494 1.00 96.06 95 CYS A CA 1
ATOM 719 C C . CYS A 1 95 ? -3.727 6.856 -2.015 1.00 96.06 95 CYS A C 1
ATOM 721 O O . CYS A 1 95 ? -3.712 7.942 -2.600 1.00 96.06 95 CYS A O 1
ATOM 723 N N . ILE A 1 96 ? -3.637 5.705 -2.667 1.00 96.62 96 ILE A N 1
ATOM 724 C CA . ILE A 1 96 ? -3.772 5.567 -4.111 1.00 96.62 96 ILE A CA 1
ATOM 725 C C . ILE A 1 96 ? -5.257 5.375 -4.409 1.0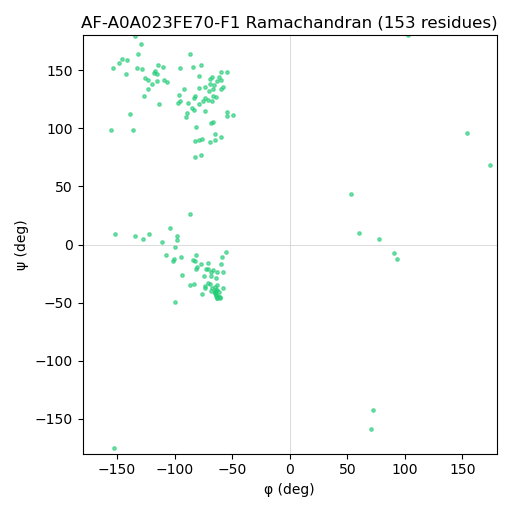0 96.62 96 ILE A C 1
ATOM 727 O O . ILE A 1 96 ? -5.878 4.431 -3.913 1.00 96.62 96 ILE A O 1
ATOM 731 N N . ASN A 1 97 ? -5.819 6.265 -5.229 1.00 96.19 97 ASN A N 1
ATOM 732 C CA . ASN A 1 97 ? -7.213 6.203 -5.655 1.00 96.19 97 ASN A CA 1
ATOM 733 C C . ASN A 1 97 ? -7.384 5.134 -6.742 1.00 96.19 97 ASN A C 1
ATOM 735 O O . ASN A 1 97 ? -7.419 5.421 -7.939 1.00 96.19 97 ASN A O 1
ATOM 739 N N . MET A 1 98 ? -7.407 3.884 -6.296 1.00 93.69 98 MET A N 1
ATOM 740 C CA . MET A 1 98 ? -7.515 2.681 -7.105 1.00 93.69 98 MET A CA 1
ATOM 741 C C . MET A 1 98 ? -8.157 1.577 -6.269 1.00 93.69 98 MET A C 1
ATOM 743 O O . MET A 1 98 ? -8.020 1.558 -5.047 1.00 93.69 98 MET A O 1
ATOM 747 N N . THR A 1 99 ? -8.843 0.646 -6.925 1.0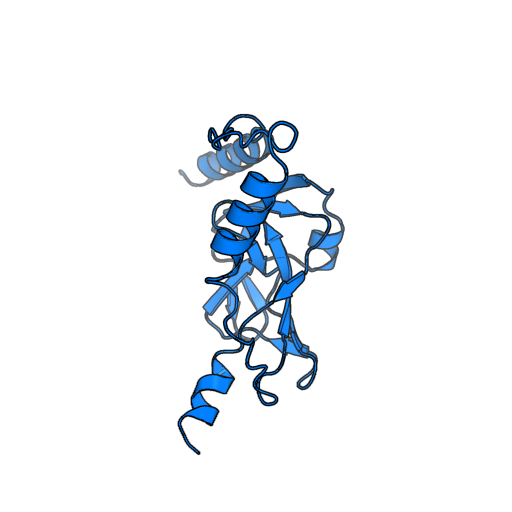0 93.75 99 THR A N 1
ATOM 748 C CA . THR A 1 99 ? -9.373 -0.549 -6.257 1.00 93.75 99 THR A CA 1
ATOM 749 C C . THR A 1 99 ? -8.269 -1.579 -6.005 1.00 93.75 99 THR A C 1
ATOM 751 O O . THR A 1 99 ? -7.265 -1.634 -6.724 1.00 93.75 99 THR A O 1
ATOM 754 N N . VAL A 1 100 ? -8.450 -2.434 -4.996 1.00 94.38 100 VAL A N 1
ATOM 755 C CA . VAL A 1 100 ? -7.498 -3.519 -4.703 1.00 94.38 100 VAL A CA 1
ATOM 756 C C . VAL A 1 100 ? -7.430 -4.504 -5.873 1.00 94.38 100 VAL A C 1
ATOM 758 O O . VAL A 1 100 ? -6.351 -5.000 -6.202 1.00 94.38 100 VAL A O 1
ATOM 761 N N . GLU A 1 101 ? -8.549 -4.742 -6.556 1.00 95.25 101 GLU A N 1
ATOM 762 C CA . GLU A 1 101 ? -8.640 -5.592 -7.742 1.00 95.25 101 GLU A CA 1
ATOM 763 C C . GLU A 1 101 ? -7.808 -5.025 -8.895 1.00 95.25 101 GLU A C 1
ATOM 765 O O . GLU A 1 101 ? -7.032 -5.755 -9.514 1.00 95.25 101 GLU A O 1
ATOM 770 N N . GLU A 1 102 ? -7.910 -3.719 -9.159 1.00 94.81 102 GLU A N 1
ATOM 771 C CA . GLU A 1 102 ? -7.116 -3.067 -10.201 1.00 94.81 102 GLU A CA 1
ATOM 772 C C . GLU A 1 102 ? -5.619 -3.100 -9.868 1.00 94.81 102 GLU A C 1
ATOM 774 O O . GLU A 1 102 ? -4.798 -3.398 -10.742 1.00 94.81 102 GLU A O 1
ATOM 779 N N . ALA A 1 103 ? -5.248 -2.861 -8.609 1.00 95.06 103 ALA A N 1
ATOM 780 C CA . ALA A 1 103 ? -3.858 -2.948 -8.173 1.00 95.06 103 ALA A CA 1
ATOM 781 C C . ALA A 1 103 ? -3.317 -4.386 -8.291 1.00 95.06 103 ALA A C 1
ATOM 783 O O . ALA A 1 103 ? -2.195 -4.600 -8.751 1.00 95.06 103 ALA A O 1
ATOM 784 N N . THR A 1 104 ? -4.137 -5.388 -7.966 1.00 94.69 104 THR A N 1
ATOM 785 C CA . THR A 1 104 ? -3.805 -6.819 -8.093 1.00 94.69 104 THR A CA 1
ATOM 786 C C . THR A 1 104 ? -3.755 -7.282 -9.553 1.00 94.69 104 THR A C 1
ATOM 788 O O . THR A 1 104 ? -3.099 -8.274 -9.868 1.00 94.69 104 THR A O 1
ATOM 791 N N . ALA A 1 105 ? -4.394 -6.566 -10.475 1.00 95.38 105 ALA A N 1
ATOM 792 C CA . ALA A 1 105 ? -4.312 -6.838 -11.908 1.00 95.38 105 ALA A CA 1
ATOM 793 C C . ALA A 1 105 ? -3.056 -6.237 -12.570 1.00 95.38 105 ALA A C 1
ATOM 795 O O . ALA A 1 105 ? -2.710 -6.620 -13.691 1.00 95.38 105 ALA A O 1
ATOM 796 N N . MET A 1 106 ? -2.344 -5.318 -11.905 1.00 94.06 106 MET A N 1
ATOM 797 C CA . MET A 1 106 ? -1.096 -4.756 -12.434 1.00 94.06 106 MET A CA 1
ATOM 798 C C . MET A 1 106 ? -0.037 -5.847 -12.615 1.00 94.06 106 MET A C 1
ATOM 800 O O . MET A 1 106 ? 0.073 -6.762 -11.804 1.00 94.06 106 MET A O 1
ATOM 804 N N . ARG A 1 107 ? 0.797 -5.755 -13.653 1.00 94.00 107 ARG A N 1
ATOM 805 C CA . ARG A 1 107 ? 1.941 -6.669 -13.799 1.00 94.00 107 ARG A CA 1
ATOM 806 C C . ARG A 1 107 ? 2.991 -6.369 -12.729 1.00 94.00 107 ARG A C 1
ATOM 808 O O . ARG A 1 107 ? 3.219 -5.204 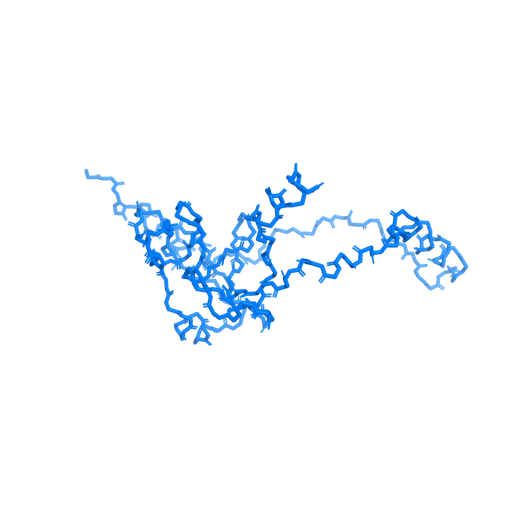-12.408 1.00 94.00 107 ARG A O 1
ATOM 815 N N . HIS A 1 108 ? 3.628 -7.408 -12.190 1.00 94.88 108 HIS A N 1
ATOM 816 C CA . HIS A 1 108 ? 4.732 -7.226 -11.245 1.00 94.88 108 HIS A CA 1
ATOM 817 C C . HIS A 1 108 ? 5.872 -6.438 -11.892 1.00 94.88 108 HIS A C 1
ATOM 819 O O . HIS A 1 108 ? 6.157 -6.621 -13.075 1.00 94.88 108 HIS A O 1
ATOM 825 N N . TYR A 1 109 ? 6.500 -5.562 -11.108 1.00 92.19 109 TYR A N 1
ATOM 826 C CA . TYR A 1 109 ? 7.623 -4.700 -11.496 1.00 92.19 109 TYR A CA 1
ATOM 827 C C . TYR A 1 109 ? 7.329 -3.724 -12.643 1.00 92.19 109 TYR A C 1
ATOM 829 O O . TYR A 1 109 ? 8.238 -3.072 -13.147 1.00 92.19 109 TYR A O 1
ATOM 837 N N . TYR A 1 110 ? 6.063 -3.590 -13.046 1.00 88.38 110 TYR A N 1
ATOM 838 C CA . TYR A 1 110 ? 5.649 -2.615 -14.043 1.00 88.38 110 TYR A CA 1
ATOM 839 C C . TYR A 1 110 ? 5.122 -1.351 -13.369 1.00 88.38 110 TYR A C 1
ATOM 841 O O . TYR A 1 110 ? 4.232 -1.413 -12.514 1.00 88.38 110 TYR A O 1
ATOM 849 N N . SER A 1 111 ? 5.658 -0.208 -13.789 1.00 91.19 111 SER A N 1
ATOM 850 C CA . SER A 1 111 ? 5.264 1.107 -13.297 1.00 91.19 111 SER A CA 1
ATOM 851 C C . SER A 1 111 ? 4.166 1.711 -14.170 1.00 91.19 111 SER A C 1
ATOM 853 O O . SER A 1 111 ? 4.261 1.722 -15.398 1.00 91.19 111 SER A O 1
ATOM 855 N N . LYS A 1 112 ? 3.119 2.252 -13.544 1.00 91.81 112 LYS A N 1
ATOM 856 C CA . LYS A 1 112 ? 2.103 3.079 -14.216 1.00 91.81 112 LYS A CA 1
ATOM 857 C C . LYS A 1 112 ? 1.850 4.359 -13.426 1.00 91.81 112 LYS A C 1
ATOM 859 O O . LYS A 1 112 ? 2.204 4.445 -12.254 1.00 91.81 112 LYS A O 1
ATOM 864 N N . ALA A 1 113 ? 1.222 5.343 -14.060 1.00 94.00 113 ALA A N 1
ATOM 865 C CA . ALA A 1 113 ? 0.730 6.511 -13.343 1.00 94.00 113 ALA A CA 1
ATOM 866 C C . ALA A 1 113 ? -0.478 6.113 -12.475 1.00 94.00 113 ALA A C 1
ATOM 868 O O . ALA A 1 113 ? -1.460 5.560 -12.977 1.00 94.00 113 ALA A O 1
ATOM 869 N N . CYS A 1 114 ? -0.394 6.392 -11.180 1.00 93.81 114 CYS A N 1
ATOM 870 C CA . CYS A 1 114 ? -1.463 6.239 -10.203 1.00 93.81 114 CYS A CA 1
ATOM 871 C C . CYS A 1 114 ? -1.970 7.608 -9.760 1.00 93.81 114 CYS A C 1
ATOM 873 O O . CYS A 1 114 ? -1.177 8.526 -9.553 1.00 93.81 114 CYS A O 1
ATOM 875 N N . GLN A 1 115 ? -3.282 7.722 -9.558 1.00 95.38 115 GLN A N 1
ATOM 876 C CA . GLN A 1 115 ? -3.877 8.895 -8.923 1.00 95.38 115 GLN A CA 1
ATOM 877 C C . GLN A 1 115 ? -3.702 8.816 -7.410 1.00 95.38 115 GLN A C 1
ATOM 879 O O . GLN A 1 115 ? -3.946 7.771 -6.804 1.00 95.38 115 GLN A O 1
ATOM 884 N N . LEU A 1 116 ? -3.294 9.927 -6.813 1.00 95.25 116 LEU A N 1
ATOM 885 C CA . LEU A 1 116 ? -3.195 10.087 -5.372 1.00 95.25 116 LEU A CA 1
ATOM 886 C C . LEU A 1 116 ? -4.457 10.736 -4.812 1.00 95.25 116 LEU A C 1
ATOM 888 O O . LEU A 1 116 ? -5.148 11.519 -5.472 1.00 95.25 116 LEU A O 1
ATOM 892 N N . GLY A 1 117 ? -4.737 10.410 -3.561 1.00 95.62 117 GLY A N 1
ATOM 893 C CA . GLY A 1 117 ? -5.861 10.940 -2.824 1.00 95.62 117 GLY A CA 1
ATOM 894 C C . GLY A 1 117 ? -5.622 10.973 -1.325 1.00 95.62 117 GLY A C 1
ATOM 895 O O . GLY A 1 117 ? -4.540 10.636 -0.827 1.00 95.62 117 GLY A O 1
ATOM 896 N N . SER A 1 118 ? -6.678 11.353 -0.620 1.00 96.00 118 SER A N 1
ATOM 897 C CA . SER A 1 118 ? -6.753 11.324 0.836 1.00 96.00 118 SER A CA 1
ATOM 898 C C . SER A 1 118 ? -7.976 10.537 1.285 1.00 96.00 118 SER A C 1
ATOM 900 O O . SER A 1 118 ? -9.034 10.608 0.657 1.00 96.00 118 SER A O 1
ATOM 902 N N . CYS A 1 119 ? -7.834 9.797 2.380 1.00 95.94 119 CYS A N 1
ATOM 903 C CA . CYS A 1 119 ? -8.938 9.076 2.993 1.00 95.94 119 CYS A CA 1
ATOM 904 C C . CYS A 1 119 ? -9.963 10.053 3.568 1.00 95.94 119 CYS A C 1
ATOM 906 O O . CYS A 1 119 ? -9.608 10.970 4.306 1.00 95.94 119 CYS A O 1
ATOM 908 N N . ILE A 1 120 ? -11.226 9.875 3.189 1.00 94.62 120 ILE A N 1
ATOM 909 C CA . ILE A 1 120 ? -12.375 10.622 3.695 1.00 94.62 120 ILE A CA 1
ATOM 910 C C . ILE A 1 120 ? -13.503 9.615 3.892 1.00 94.62 120 ILE A C 1
ATOM 912 O O . ILE A 1 120 ? -14.012 9.050 2.920 1.00 94.62 120 ILE A O 1
ATOM 916 N N . SER A 1 121 ? -13.885 9.372 5.145 1.00 91.62 121 SER A N 1
ATOM 917 C CA . SER A 1 121 ? -14.945 8.425 5.513 1.00 91.62 121 SER A CA 1
ATOM 918 C C . SER A 1 121 ? -14.728 7.026 4.914 1.00 91.62 121 SER A C 1
ATOM 920 O O . SER A 1 121 ? -15.651 6.423 4.371 1.00 91.62 121 SER A O 1
ATOM 922 N N . GLY A 1 122 ? -13.488 6.525 4.966 1.00 90.44 122 GLY A N 1
ATOM 923 C CA . GLY A 1 122 ? -13.118 5.198 4.449 1.00 90.44 122 GLY A CA 1
ATOM 924 C C . GLY A 1 122 ? -12.958 5.107 2.926 1.00 90.44 122 GLY A C 1
ATOM 925 O O . GLY A 1 122 ? -12.679 4.030 2.400 1.00 90.44 122 GLY A O 1
ATOM 926 N N . HIS A 1 123 ? -13.071 6.220 2.200 1.00 94.12 123 HIS A N 1
ATOM 927 C CA . HIS A 1 123 ? -12.875 6.266 0.751 1.00 94.12 123 HIS A CA 1
ATOM 928 C C . HIS A 1 123 ? -11.667 7.116 0.369 1.00 94.12 123 HIS A C 1
ATOM 930 O O . HIS A 1 123 ? -11.444 8.180 0.937 1.00 94.12 123 HIS A O 1
ATOM 936 N N . CYS A 1 124 ? -10.907 6.673 -0.634 1.00 96.00 124 CYS A N 1
ATOM 937 C CA . CYS A 1 124 ? -9.794 7.454 -1.163 1.00 96.00 124 CYS A CA 1
ATOM 938 C C . CYS A 1 124 ? -10.314 8.506 -2.149 1.00 96.00 124 CYS A C 1
ATOM 940 O O . CYS A 1 124 ? -10.635 8.189 -3.294 1.00 96.00 124 CYS A O 1
ATOM 942 N N . ALA A 1 125 ? -10.428 9.758 -1.714 1.00 94.44 125 ALA A N 1
ATOM 943 C CA . ALA A 1 125 ? -10.876 10.853 -2.564 1.00 94.44 125 ALA A CA 1
ATOM 944 C C . ALA A 1 125 ? -9.708 11.397 -3.398 1.00 94.44 125 ALA A C 1
ATOM 946 O O . ALA A 1 125 ? -8.678 11.777 -2.849 1.00 94.44 125 ALA A O 1
ATOM 947 N N . ASN A 1 126 ? -9.871 11.452 -4.724 1.00 86.50 126 ASN A N 1
ATOM 948 C CA . ASN A 1 126 ? -8.854 11.962 -5.646 1.00 86.50 126 ASN A CA 1
ATOM 949 C C . ASN A 1 126 ? -8.563 13.454 -5.412 1.00 86.50 126 ASN A C 1
ATOM 951 O O . ASN A 1 126 ? -9.475 14.279 -5.485 1.00 86.50 126 ASN A O 1
ATOM 955 N N . CYS A 1 127 ? -7.289 13.797 -5.224 1.00 79.69 127 CYS A N 1
ATOM 956 C CA . CYS A 1 127 ? -6.834 15.175 -5.017 1.00 79.69 127 CYS A CA 1
ATOM 957 C C . CYS A 1 127 ? -6.263 15.837 -6.287 1.00 79.69 127 CYS A C 1
ATOM 959 O O . CYS A 1 127 ? -5.902 17.009 -6.250 1.00 79.69 127 CYS A O 1
ATOM 961 N N . GLY A 1 128 ? -6.194 15.120 -7.413 1.00 80.31 128 GLY A N 1
ATOM 962 C CA . GLY A 1 128 ? -5.653 15.601 -8.692 1.00 80.31 128 GLY A CA 1
ATOM 963 C C . GLY A 1 128 ? -4.155 15.346 -8.888 1.00 80.31 128 GLY A C 1
ATOM 964 O O . GLY A 1 128 ? -3.650 15.542 -9.993 1.00 80.31 128 GLY A O 1
ATOM 965 N N . ASP A 1 129 ? -3.465 14.862 -7.856 1.00 89.31 129 ASP A N 1
ATOM 966 C CA . ASP A 1 129 ? -2.043 14.527 -7.903 1.00 89.31 129 ASP A CA 1
ATOM 967 C C . ASP A 1 129 ? -1.807 13.120 -8.468 1.00 89.31 129 ASP A C 1
ATOM 969 O O . ASP A 1 129 ? -2.649 12.224 -8.353 1.00 89.31 129 ASP A O 1
ATOM 973 N N . GLN A 1 130 ? -0.634 12.905 -9.069 1.00 92.56 130 GLN A N 1
ATOM 974 C CA . GLN A 1 130 ? -0.230 11.607 -9.609 1.00 92.56 130 GLN A CA 1
ATOM 975 C C . GLN A 1 130 ? 1.184 11.224 -9.194 1.00 92.56 130 GLN A C 1
ATOM 977 O O . GLN A 1 130 ? 2.043 12.079 -8.991 1.00 92.56 130 GLN A O 1
ATOM 982 N N . THR A 1 131 ? 1.435 9.920 -9.122 1.00 92.94 131 THR A N 1
ATOM 983 C CA . THR A 1 131 ? 2.773 9.359 -8.919 1.00 92.94 131 THR A CA 1
ATOM 984 C C . THR A 1 131 ? 2.966 8.104 -9.758 1.00 92.94 131 THR A C 1
ATOM 986 O O . THR A 1 131 ? 1.994 7.460 -10.157 1.00 92.94 131 THR A O 1
ATOM 989 N N . CYS A 1 132 ? 4.217 7.732 -10.015 1.00 93.94 132 CYS A N 1
ATOM 990 C CA . CYS A 1 132 ? 4.511 6.406 -10.539 1.00 93.94 132 CYS A CA 1
ATOM 991 C C . CYS A 1 132 ? 4.329 5.386 -9.416 1.00 93.94 132 CYS A C 1
ATOM 993 O O . CYS A 1 132 ? 4.912 5.517 -8.340 1.00 93.94 132 CYS A O 1
ATOM 995 N N . CYS A 1 133 ? 3.513 4.377 -9.681 1.00 95.00 133 CYS A N 1
ATOM 996 C CA . CYS A 1 133 ? 3.272 3.267 -8.780 1.00 95.00 133 CYS A CA 1
ATOM 997 C C . CYS A 1 133 ? 3.683 1.961 -9.455 1.00 95.00 133 CYS A C 1
ATOM 999 O O . CYS A 1 133 ? 3.381 1.723 -10.629 1.00 95.00 133 CYS A O 1
ATOM 1001 N N . THR A 1 134 ? 4.337 1.098 -8.693 1.00 96.31 134 THR A N 1
ATOM 1002 C CA . THR A 1 134 ? 4.825 -0.200 -9.142 1.00 96.31 134 THR A CA 1
ATOM 1003 C C . THR A 1 134 ? 4.245 -1.277 -8.248 1.00 96.31 134 THR A C 1
ATOM 1005 O O . THR A 1 134 ? 4.271 -1.179 -7.019 1.00 96.31 134 THR A O 1
ATOM 1008 N N . ARG A 1 135 ?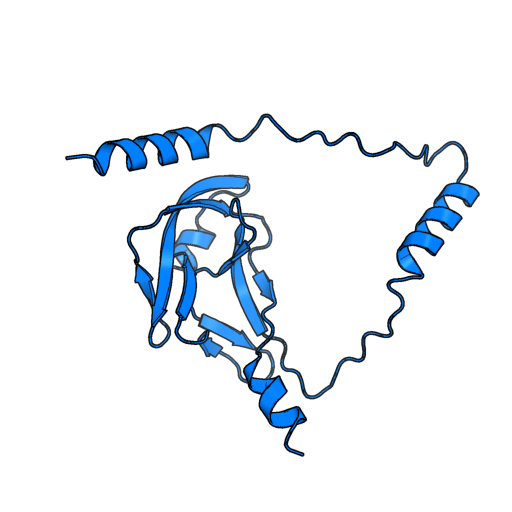 3.743 -2.345 -8.865 1.00 94.69 135 ARG A N 1
ATOM 1009 C CA . ARG A 1 135 ? 3.295 -3.519 -8.122 1.00 94.69 135 ARG A CA 1
ATOM 1010 C C . ARG A 1 135 ? 4.479 -4.443 -7.854 1.00 94.69 135 ARG A C 1
ATOM 1012 O O . ARG A 1 135 ? 5.050 -4.990 -8.794 1.00 94.69 135 ARG A O 1
ATOM 1019 N N . LEU A 1 136 ? 4.808 -4.666 -6.587 1.00 94.06 136 LEU A N 1
ATOM 1020 C CA . LEU A 1 136 ? 5.726 -5.731 -6.173 1.00 94.06 136 LEU A CA 1
ATOM 1021 C C . LEU A 1 136 ? 4.957 -7.053 -5.965 1.00 94.06 136 LEU A C 1
ATOM 1023 O O . LEU A 1 136 ? 3.727 -7.029 -5.866 1.00 94.06 136 LEU A O 1
ATOM 1027 N N . PRO A 1 137 ? 5.632 -8.218 -5.910 1.00 93.00 137 PRO A N 1
ATOM 1028 C CA . PRO A 1 137 ? 4.960 -9.495 -5.651 1.00 93.00 137 PRO A CA 1
ATOM 1029 C C . PRO A 1 137 ? 4.189 -9.509 -4.329 1.00 93.00 137 PRO A C 1
ATOM 1031 O O . PRO A 1 137 ? 3.091 -10.058 -4.264 1.00 93.00 137 PRO A O 1
ATOM 1034 N N . ILE A 1 138 ? 4.750 -8.863 -3.304 1.00 92.94 138 ILE A N 1
ATOM 1035 C CA . ILE A 1 138 ? 4.100 -8.624 -2.018 1.00 92.94 138 ILE A CA 1
ATOM 1036 C C . ILE A 1 138 ? 3.511 -7.219 -2.056 1.00 92.94 138 ILE A C 1
ATOM 1038 O O . ILE A 1 138 ? 4.224 -6.244 -2.284 1.00 92.94 138 ILE A O 1
ATOM 1042 N N . MET A 1 139 ? 2.200 -7.135 -1.852 1.00 93.31 139 MET A N 1
ATOM 1043 C CA . MET A 1 139 ? 1.468 -5.869 -1.829 1.00 93.31 139 MET A CA 1
ATOM 1044 C C . MET A 1 139 ? 1.023 -5.482 -0.424 1.00 93.31 139 MET A C 1
ATOM 1046 O O . MET A 1 139 ? 0.515 -4.394 -0.236 1.00 93.31 139 MET A O 1
ATOM 1050 N N . THR A 1 140 ? 1.157 -6.352 0.568 1.00 93.38 140 THR A N 1
ATOM 1051 C CA . THR A 1 140 ? 0.737 -6.056 1.939 1.00 93.38 140 THR A CA 1
ATOM 1052 C C . THR A 1 140 ? 1.807 -5.252 2.664 1.00 93.38 140 THR A C 1
ATOM 1054 O O . THR A 1 140 ? 2.959 -5.680 2.714 1.00 93.38 140 THR A O 1
ATOM 1057 N N . MET A 1 141 ? 1.417 -4.128 3.262 1.00 92.00 141 MET A N 1
ATOM 1058 C CA . MET A 1 141 ? 2.234 -3.380 4.219 1.00 92.00 141 MET A CA 1
ATOM 1059 C C . MET A 1 141 ? 1.556 -3.350 5.588 1.00 92.00 141 MET A C 1
ATOM 1061 O O . MET A 1 141 ? 0.325 -3.352 5.669 1.00 92.00 141 MET A O 1
ATOM 1065 N N . SER A 1 142 ? 2.359 -3.306 6.647 1.00 91.06 142 SER A N 1
ATOM 1066 C CA . SER A 1 142 ? 1.874 -3.099 8.012 1.00 91.06 142 SER A CA 1
ATOM 1067 C C . SER A 1 142 ? 1.584 -1.621 8.255 1.00 91.06 142 SER A C 1
ATOM 1069 O O . SER A 1 142 ? 2.296 -0.755 7.740 1.00 91.06 142 SER A O 1
ATOM 1071 N N . ILE A 1 143 ? 0.556 -1.329 9.049 1.00 84.06 143 ILE A N 1
ATOM 1072 C CA . ILE A 1 143 ? 0.230 0.027 9.493 1.00 84.06 143 ILE A CA 1
ATOM 1073 C C . ILE A 1 143 ? 0.136 0.044 11.010 1.00 84.06 143 ILE A C 1
ATOM 1075 O O . ILE A 1 143 ? -0.600 -0.743 11.602 1.00 84.06 143 ILE A O 1
ATOM 1079 N N . SER A 1 144 ? 0.861 0.975 11.622 1.00 72.06 144 SER A N 1
ATOM 1080 C CA . SER A 1 144 ? 0.730 1.280 13.041 1.00 72.06 144 SER A CA 1
ATOM 1081 C C . SER A 1 144 ? -0.575 2.045 13.260 1.00 72.06 144 SER A C 1
ATOM 1083 O O . SER A 1 144 ? -0.749 3.149 12.742 1.00 72.06 144 SER A O 1
ATOM 1085 N N . ASN A 1 145 ? -1.520 1.457 13.994 1.00 60.69 145 ASN A N 1
ATOM 1086 C CA . ASN A 1 145 ? -2.749 2.143 14.381 1.00 60.69 145 ASN A CA 1
ATOM 1087 C C . ASN A 1 145 ? -2.446 3.082 15.565 1.00 60.69 145 ASN A C 1
ATOM 1089 O O . ASN A 1 145 ? -2.549 2.683 16.723 1.00 60.69 145 ASN A O 1
ATOM 1093 N N . GLU A 1 146 ? -2.069 4.334 15.283 1.00 54.56 146 GLU A N 1
ATOM 1094 C CA . GLU A 1 146 ? -1.765 5.362 16.303 1.00 54.56 146 GLU A CA 1
ATOM 1095 C C . GLU A 1 146 ? -2.946 5.661 17.254 1.00 54.56 146 GLU A C 1
ATOM 1097 O O . GLU A 1 146 ? -2.780 6.326 18.279 1.00 54.56 146 GLU A O 1
ATOM 1102 N N . ASN A 1 147 ? -4.158 5.167 16.966 1.00 49.84 147 ASN A N 1
ATOM 1103 C CA . ASN A 1 147 ? -5.285 5.290 17.893 1.00 49.84 147 ASN A CA 1
ATOM 1104 C C . ASN A 1 147 ? -5.079 4.488 19.191 1.00 49.84 147 ASN A C 1
ATOM 1106 O O . ASN A 1 147 ? -5.662 4.849 20.216 1.00 49.84 147 ASN A O 1
ATOM 1110 N N . ASN A 1 148 ? -4.212 3.471 19.185 1.00 47.59 148 ASN A N 1
ATOM 1111 C CA . ASN A 1 148 ? -3.924 2.648 20.362 1.00 47.59 148 ASN A CA 1
ATOM 1112 C C . ASN A 1 148 ? -2.919 3.300 21.329 1.00 47.59 148 ASN A C 1
ATOM 1114 O O . ASN A 1 148 ? -2.953 3.020 22.529 1.00 47.59 148 ASN A O 1
ATOM 1118 N N . ASP A 1 149 ? -2.112 4.260 20.866 1.00 43.06 149 ASP A N 1
ATOM 1119 C CA . ASP A 1 149 ? -1.152 4.971 21.725 1.00 43.06 149 ASP A CA 1
ATOM 1120 C C . ASP A 1 149 ? -1.833 5.953 22.690 1.00 43.06 149 ASP A C 1
ATOM 1122 O O . ASP A 1 149 ? -1.288 6.291 23.742 1.00 43.06 149 ASP A O 1
ATOM 1126 N N . LYS A 1 150 ? -3.068 6.374 22.389 1.00 38.78 150 LYS A N 1
ATOM 1127 C CA . LYS A 1 150 ? -3.858 7.238 23.282 1.00 38.78 150 LYS A CA 1
ATOM 1128 C C . LYS A 1 150 ? -4.541 6.481 24.418 1.00 38.78 150 LYS A C 1
ATOM 1130 O O . LYS A 1 150 ? -4.898 7.104 25.414 1.00 38.78 150 LYS A O 1
ATOM 1135 N N . ILE A 1 151 ? -4.712 5.164 24.294 1.00 44.06 151 ILE A N 1
ATOM 1136 C CA . ILE A 1 151 ? -5.305 4.329 25.350 1.00 44.06 151 ILE A CA 1
ATOM 1137 C C . ILE A 1 151 ? -4.216 3.873 26.332 1.00 44.06 151 ILE A C 1
ATOM 1139 O O . ILE A 1 151 ? -4.453 3.859 27.537 1.00 44.06 151 ILE A O 1
ATOM 1143 N N . ALA A 1 152 ? -2.994 3.619 25.852 1.00 41.00 152 ALA A N 1
ATOM 1144 C CA . ALA A 1 152 ? -1.854 3.249 26.695 1.00 41.00 152 ALA A CA 1
ATOM 1145 C C . ALA A 1 152 ? -1.302 4.401 27.566 1.00 41.00 152 ALA A C 1
ATOM 1147 O O . ALA A 1 152 ? -0.578 4.149 28.522 1.00 41.00 152 ALA A O 1
ATOM 1148 N N . GLN A 1 153 ? -1.650 5.659 27.270 1.00 36.91 153 GLN A N 1
ATOM 1149 C CA . GLN A 1 153 ? -1.250 6.832 28.068 1.00 36.91 153 GLN A CA 1
ATOM 1150 C C . GLN A 1 153 ? -2.331 7.312 29.056 1.00 36.91 153 GLN A C 1
ATOM 1152 O O . GLN A 1 153 ? -2.143 8.331 29.720 1.00 36.91 153 GLN A O 1
ATOM 1157 N N . ALA A 1 154 ? -3.460 6.603 29.156 1.00 39.22 154 ALA A N 1
ATOM 1158 C CA . ALA A 1 154 ? -4.590 6.970 30.015 1.00 39.22 154 ALA A CA 1
ATOM 1159 C C . ALA A 1 154 ? -4.980 5.887 31.045 1.00 39.22 154 ALA A C 1
ATOM 1161 O O . ALA A 1 154 ? -6.018 6.037 31.695 1.00 39.22 154 ALA A O 1
ATOM 1162 N N . ALA A 1 155 ? -4.176 4.827 31.192 1.00 38.75 155 ALA A N 1
ATOM 1163 C CA . ALA A 1 155 ? -4.369 3.754 32.171 1.00 38.75 155 ALA A CA 1
ATOM 1164 C C . ALA A 1 155 ? -3.341 3.829 33.308 1.00 38.75 155 ALA A C 1
ATOM 1166 O O . ALA A 1 155 ? -2.142 4.023 33.006 1.00 38.75 155 ALA A O 1
#

Solvent-accessible surface area (backbone atoms only — not comparable to full-atom values): 9127 Å² total; per-residue (Å²): 144,74,69,72,64,57,56,56,50,50,52,58,50,35,72,61,81,83,80,89,80,85,72,86,67,85,81,74,63,68,85,80,40,62,65,62,48,50,50,51,52,47,61,69,44,61,79,64,63,64,75,81,76,75,55,92,82,65,66,60,27,35,29,47,33,31,41,34,94,90,46,73,38,34,39,28,20,60,31,44,25,78,76,83,35,79,48,58,50,58,70,65,42,70,15,30,47,49,53,64,67,61,56,69,67,48,55,68,78,43,49,39,75,37,43,29,18,29,16,51,91,48,36,34,45,71,71,84,46,72,44,47,32,24,28,52,93,72,32,73,42,79,48,86,64,70,76,55,61,62,56,71,75,72,113

Secondary structure (DSSP, 8-state):
--SHHHHHHHHHHHT-TTS----------TTT-HHHHHHHHHHHHHTT-------TT---EEEEEEEETTEEEEBSSEEEETTTEEEEPPTT-EEESS-HHHHHHSPBT-EEEEEEEEEETTEEEEEEEEEEEEB-S--EEEE--TTTHHHHT--

Nearest PDB structures (foldseek):
  7s4n-assembly1_A  TM=8.673E-01  e=7.075E-06  Amblyomma cajennense
  7so0-assembly1_A  TM=8.631E-01  e=9.952E-06  Amblyomma cajennense
  3fpu-assembly1_A  TM=8.869E-01  e=1.758E-05  Rhipicephalus sanguineus
  3fpr-assembly2_D  TM=9.136E-01  e=4.125E-05  Rhipicephalus sanguineus
  3fpr-assembly1_A  TM=8.701E-01  e=7.284E-05  Rhipicephalus sanguineus

Mean predicted aligned error: 14.94 Å

Radius of gyration: 20.39 Å; Cα contacts (8 Å, |Δi|>4): 232; chains: 1; bounding box: 53×42×53 Å